Protein AF-A0A016XG34-F1 (afdb_monomer_lite)

Foldseek 3Di:
DALVVLLVVLVVLDPDVLSVVLSVLLVVLLVDQAALVSSVVVNVVSLVPDDDPDPVSSVSNVVSVVVLCVVQPVVLVPDDPVSNCRRSVCPVQCVVLPDPVSNVSVVRRRDDD

Secondary structure (DSSP, 8-state):
--HHHHHHHHHHH---HHHHHHHHHHHHHTTSS--HHHHHHHHHHHHHT---S-HHHHHHHHHHHHHHHHHHTGGGGG--HHHHHHHHT-HHHHHHT-SHHHHHHHHHHH---

Organism: NCBI:txid1458275

Sequence (113 aa):
MTLGELIPALREISPDPTVRRLIELLEGWRTDGRTADELHQSVERYIGNSWIASDEEHKTVYRLWTAFRDECISGLLGMTINERLFCFDLFDAWDNAGTEEGRAVIRNKIDFG

pLDDT: mean 92.88, std 6.15, range [55.69, 97.75]

Structure (mmCIF, N/CA/C/O backbone):
data_AF-A0A016XG34-F1
#
_entry.id   AF-A0A016XG34-F1
#
loop_
_atom_site.group_PDB
_atom_site.id
_atom_site.type_symbol
_atom_site.label_atom_id
_atom_site.label_alt_id
_atom_site.label_comp_id
_atom_site.label_asym_id
_atom_site.label_entity_id
_atom_site.label_seq_id
_atom_site.pdbx_PDB_ins_code
_atom_site.Cartn_x
_atom_site.Cartn_y
_atom_site.Cartn_z
_atom_site.occupancy
_atom_site.B_iso_or_equiv
_atom_site.auth_seq_id
_atom_site.auth_comp_id
_atom_site.auth_asym_id
_atom_site.auth_atom_id
_atom_site.pdbx_PDB_model_num
ATOM 1 N N . MET A 1 1 ? 2.868 -10.644 0.480 1.00 93.12 1 MET A N 1
ATOM 2 C CA . MET A 1 1 ? 3.657 -9.414 0.428 1.00 93.12 1 MET A CA 1
ATOM 3 C C . MET A 1 1 ? 2.863 -8.263 1.007 1.00 93.12 1 MET A C 1
ATOM 5 O O . MET A 1 1 ? 1.839 -7.893 0.449 1.00 93.12 1 MET A O 1
ATOM 9 N N . THR A 1 2 ? 3.356 -7.689 2.098 1.00 96.19 2 THR A N 1
ATOM 10 C CA . THR A 1 2 ? 2.792 -6.503 2.757 1.00 96.19 2 THR A CA 1
ATOM 11 C C . THR A 1 2 ? 3.371 -5.204 2.189 1.00 96.19 2 THR A C 1
ATOM 13 O O . THR A 1 2 ? 4.353 -5.208 1.441 1.00 96.19 2 THR A O 1
ATOM 16 N N . LEU A 1 3 ? 2.805 -4.060 2.579 1.00 96.62 3 LEU A N 1
ATOM 17 C CA . LEU A 1 3 ? 3.336 -2.741 2.231 1.00 96.62 3 LEU A CA 1
ATOM 18 C C . LEU A 1 3 ? 4.745 -2.528 2.811 1.00 96.62 3 LEU A C 1
ATOM 20 O O . LEU A 1 3 ? 5.594 -1.906 2.169 1.00 96.62 3 LEU A O 1
ATOM 24 N N . GLY A 1 4 ? 4.994 -3.061 4.012 1.00 96.19 4 GLY A N 1
ATOM 25 C CA . GLY A 1 4 ? 6.303 -3.041 4.665 1.00 96.19 4 GLY A CA 1
ATOM 26 C C . GLY A 1 4 ? 7.365 -3.862 3.929 1.00 96.19 4 GLY A C 1
ATOM 27 O O . GLY A 1 4 ? 8.539 -3.523 4.009 1.00 96.19 4 GLY A O 1
ATOM 28 N N . GLU A 1 5 ? 6.967 -4.883 3.167 1.00 97.50 5 GLU A N 1
ATOM 29 C CA . GLU A 1 5 ? 7.862 -5.695 2.326 1.00 97.50 5 GLU A CA 1
ATOM 30 C C . GLU A 1 5 ? 8.030 -5.110 0.913 1.00 97.50 5 GLU A C 1
ATOM 32 O O . GLU A 1 5 ? 9.130 -5.127 0.357 1.00 97.50 5 GLU A O 1
ATOM 37 N N . LEU A 1 6 ? 6.961 -4.539 0.342 1.00 97.75 6 LEU A N 1
ATOM 38 C CA . LEU A 1 6 ? 6.964 -3.930 -0.991 1.00 97.75 6 LEU A CA 1
ATOM 39 C C . LEU A 1 6 ? 7.979 -2.785 -1.102 1.00 97.75 6 LEU A C 1
ATOM 41 O O . LEU A 1 6 ? 8.743 -2.715 -2.064 1.00 97.75 6 LEU A O 1
ATOM 45 N N . ILE A 1 7 ? 7.963 -1.862 -0.137 1.00 97.31 7 ILE A N 1
ATOM 46 C CA . ILE A 1 7 ? 8.770 -0.637 -0.188 1.00 97.31 7 ILE A CA 1
ATOM 47 C C . ILE A 1 7 ? 10.282 -0.945 -0.199 1.00 97.31 7 ILE A C 1
ATOM 49 O O . ILE A 1 7 ? 10.976 -0.429 -1.080 1.00 97.31 7 ILE A O 1
ATOM 53 N N . PRO A 1 8 ? 10.827 -1.774 0.716 1.00 97.25 8 PRO A N 1
ATOM 54 C CA . PRO A 1 8 ? 12.222 -2.204 0.654 1.00 97.25 8 PRO A CA 1
ATOM 55 C C . PRO A 1 8 ? 12.564 -2.928 -0.648 1.00 97.25 8 PRO A C 1
ATOM 57 O O . PRO A 1 8 ? 13.576 -2.600 -1.260 1.00 97.25 8 PRO A O 1
ATOM 60 N N . ALA A 1 9 ? 11.700 -3.831 -1.121 1.00 97.25 9 ALA A N 1
ATOM 61 C CA . ALA A 1 9 ? 11.948 -4.560 -2.362 1.00 97.25 9 ALA A CA 1
ATOM 62 C C . ALA A 1 9 ? 12.084 -3.608 -3.565 1.00 97.25 9 ALA A C 1
ATOM 64 O O . ALA A 1 9 ? 13.026 -3.727 -4.344 1.00 97.25 9 ALA A O 1
ATOM 65 N N . LEU A 1 10 ? 11.208 -2.602 -3.685 1.00 96.25 10 LEU A N 1
ATOM 66 C CA . LEU A 1 10 ? 11.310 -1.578 -4.734 1.00 96.25 10 LEU A CA 1
ATOM 67 C C . LEU A 1 10 ? 12.619 -0.776 -4.653 1.00 96.25 10 LEU A C 1
ATOM 69 O O . LEU A 1 10 ? 13.195 -0.455 -5.691 1.00 96.25 10 LEU A O 1
ATOM 73 N N . ARG A 1 11 ? 13.103 -0.472 -3.441 1.00 95.69 11 ARG A N 1
ATOM 74 C CA . ARG A 1 11 ? 14.370 0.253 -3.234 1.00 95.69 11 ARG A CA 1
ATOM 75 C C . ARG A 1 11 ? 15.588 -0.540 -3.683 1.00 95.69 11 ARG A C 1
ATOM 77 O O . ARG A 1 11 ? 16.541 0.055 -4.17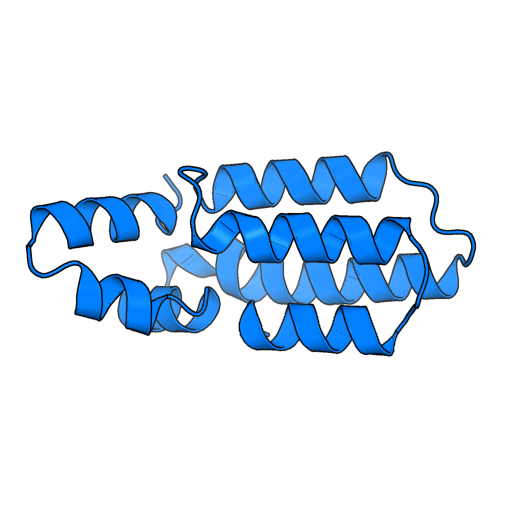3 1.00 95.69 11 ARG A O 1
ATOM 84 N N . GLU A 1 12 ? 15.571 -1.853 -3.484 1.00 94.94 12 GLU A N 1
ATOM 85 C CA . GLU A 1 12 ? 16.681 -2.731 -3.866 1.00 94.94 12 GLU A CA 1
ATOM 86 C C . GLU A 1 12 ? 16.799 -2.892 -5.384 1.00 94.94 12 GLU A C 1
ATOM 88 O O . GLU A 1 12 ? 17.899 -3.081 -5.899 1.00 94.94 12 GLU A O 1
ATOM 93 N N . ILE A 1 13 ? 15.678 -2.806 -6.105 1.00 90.31 13 ILE A N 1
ATOM 94 C CA . ILE A 1 13 ? 15.634 -3.095 -7.542 1.00 90.31 13 ILE A CA 1
ATOM 95 C C . ILE A 1 13 ? 16.209 -1.965 -8.388 1.00 90.31 13 ILE A C 1
ATOM 97 O O . ILE A 1 13 ? 16.876 -2.248 -9.380 1.00 90.31 13 ILE A O 1
ATOM 101 N N . SER A 1 14 ? 15.916 -0.703 -8.063 1.00 85.12 14 SER A N 1
ATOM 102 C CA . SER A 1 14 ? 16.313 0.399 -8.939 1.00 85.12 14 SER A CA 1
ATOM 103 C C . SER A 1 14 ? 16.488 1.731 -8.206 1.00 85.12 14 SER A C 1
ATOM 105 O O . SER A 1 14 ? 15.623 2.122 -7.417 1.00 85.12 14 SER A O 1
ATOM 107 N N . PRO A 1 15 ? 17.564 2.486 -8.509 1.00 88.12 15 PRO A N 1
ATOM 108 C CA . PRO A 1 15 ? 17.699 3.881 -8.108 1.00 88.12 15 PRO A CA 1
ATOM 109 C C . PRO A 1 15 ? 16.922 4.850 -9.025 1.00 88.12 15 PRO A C 1
ATOM 111 O O . PRO A 1 15 ? 17.057 6.064 -8.850 1.00 88.12 15 PRO A O 1
ATOM 114 N N . ASP A 1 16 ? 16.157 4.359 -10.012 1.00 90.94 16 ASP A N 1
ATOM 115 C CA . ASP A 1 16 ? 15.416 5.185 -10.973 1.00 90.94 16 AS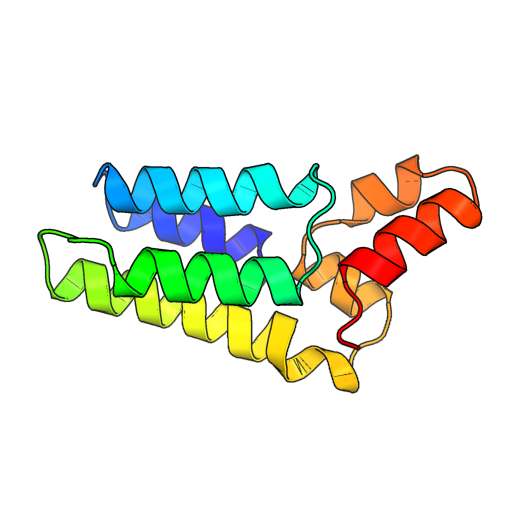P A CA 1
ATOM 116 C C . ASP A 1 16 ? 14.498 6.202 -10.250 1.00 90.94 16 ASP A C 1
ATOM 118 O O . ASP A 1 16 ? 13.744 5.833 -9.339 1.00 90.94 16 ASP A O 1
ATOM 122 N N . PRO A 1 17 ? 14.528 7.497 -10.633 1.00 92.50 17 PRO A N 1
ATOM 123 C CA . PRO A 1 17 ? 13.702 8.535 -10.013 1.00 92.50 17 PRO A CA 1
ATOM 124 C C . PRO A 1 17 ? 12.194 8.245 -10.029 1.00 92.50 17 PRO A C 1
ATOM 126 O O . PRO A 1 17 ? 11.481 8.649 -9.110 1.00 92.50 17 PRO A O 1
ATOM 129 N N . THR A 1 18 ? 11.707 7.539 -11.046 1.00 93.75 18 THR A N 1
ATOM 130 C CA . THR A 1 18 ? 10.320 7.084 -11.174 1.00 93.75 18 THR A CA 1
ATOM 131 C C . THR A 1 18 ? 9.985 6.062 -10.095 1.00 93.75 18 THR A C 1
ATOM 133 O O . THR A 1 18 ? 8.979 6.187 -9.398 1.00 93.75 18 THR A O 1
ATOM 136 N N . VAL A 1 19 ? 10.855 5.070 -9.893 1.00 95.12 19 VAL A N 1
ATOM 137 C CA . VAL A 1 19 ? 10.671 4.061 -8.838 1.00 95.12 19 VAL A CA 1
ATOM 138 C C . VAL A 1 19 ? 10.757 4.718 -7.462 1.00 95.12 19 VAL A C 1
ATOM 140 O O . VAL A 1 19 ? 9.925 4.455 -6.594 1.00 95.12 19 VAL A O 1
ATOM 143 N N . ARG A 1 20 ? 11.682 5.665 -7.279 1.00 95.50 20 ARG A N 1
ATOM 144 C CA . A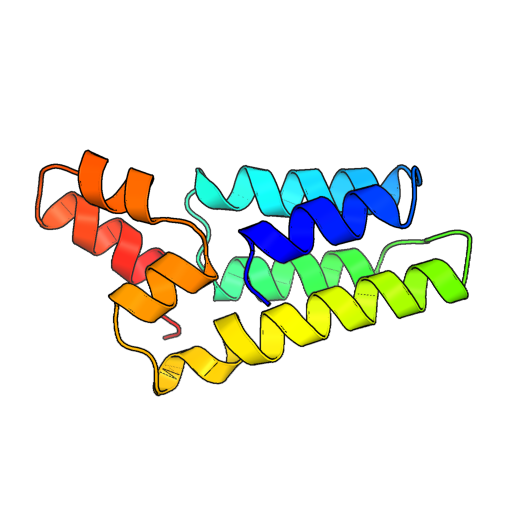RG A 1 20 ? 11.769 6.467 -6.054 1.00 95.50 20 ARG A CA 1
ATOM 145 C C . ARG A 1 20 ? 10.477 7.234 -5.771 1.00 95.50 20 ARG A C 1
ATOM 147 O O . ARG A 1 20 ? 10.013 7.251 -4.635 1.00 95.50 20 ARG A O 1
ATOM 154 N N . ARG A 1 21 ? 9.869 7.840 -6.790 1.00 95.69 21 ARG A N 1
ATOM 155 C CA . ARG A 1 21 ? 8.616 8.583 -6.635 1.00 95.69 21 ARG A CA 1
ATOM 156 C C . ARG A 1 21 ? 7.420 7.669 -6.349 1.00 95.69 21 ARG A C 1
ATOM 158 O O . ARG A 1 21 ? 6.537 8.064 -5.588 1.00 95.69 21 ARG A O 1
ATOM 165 N N . LEU A 1 22 ? 7.403 6.450 -6.891 1.00 96.75 22 LEU A N 1
ATOM 166 C CA . LEU A 1 22 ? 6.440 5.420 -6.490 1.00 96.75 22 LEU A CA 1
ATOM 167 C C . LEU A 1 22 ? 6.589 5.071 -5.002 1.00 96.75 22 LEU A C 1
ATOM 169 O O . LEU A 1 22 ? 5.593 5.020 -4.285 1.00 96.75 22 LEU A O 1
ATOM 173 N N . ILE A 1 23 ? 7.822 4.880 -4.526 1.00 97.31 23 ILE A N 1
ATOM 174 C CA . ILE A 1 23 ? 8.094 4.609 -3.108 1.00 97.31 23 ILE A CA 1
ATOM 175 C C . ILE A 1 23 ? 7.577 5.752 -2.226 1.00 97.31 23 ILE A C 1
ATOM 177 O O . ILE A 1 23 ? 6.864 5.494 -1.263 1.00 97.31 23 ILE A O 1
ATOM 181 N N . GLU A 1 24 ? 7.846 7.009 -2.588 1.00 96.38 24 GLU A N 1
ATOM 182 C CA . GLU A 1 24 ? 7.326 8.178 -1.861 1.00 96.38 24 GLU A CA 1
ATOM 183 C C . GLU A 1 24 ? 5.790 8.197 -1.798 1.00 96.38 24 GLU A C 1
ATOM 185 O O . GLU A 1 24 ? 5.213 8.563 -0.773 1.00 96.38 24 GLU A O 1
ATOM 190 N N . LEU A 1 25 ? 5.113 7.791 -2.879 1.00 96.75 25 LEU A N 1
ATOM 191 C CA . LEU A 1 25 ? 3.652 7.695 -2.923 1.00 96.75 25 LEU A CA 1
ATOM 192 C C . LEU A 1 25 ? 3.128 6.629 -1.950 1.00 96.75 25 LEU A C 1
ATOM 194 O O . LEU A 1 25 ? 2.146 6.891 -1.251 1.00 96.75 25 LEU A O 1
ATOM 198 N N . LEU A 1 26 ? 3.779 5.462 -1.904 1.00 97.31 26 LEU A N 1
ATOM 199 C CA . LEU A 1 26 ? 3.443 4.345 -1.013 1.00 97.31 26 LEU A CA 1
ATOM 200 C C . LEU A 1 26 ? 3.701 4.689 0.462 1.00 97.31 26 LEU A C 1
ATOM 202 O O . LEU A 1 26 ? 2.884 4.378 1.325 1.00 97.31 26 LEU A O 1
ATOM 206 N N . GLU A 1 27 ? 4.815 5.359 0.757 1.00 96.50 27 GLU A N 1
ATOM 207 C CA . GLU A 1 27 ? 5.153 5.803 2.112 1.00 96.50 27 GLU A CA 1
ATOM 208 C C . GLU A 1 27 ? 4.207 6.894 2.605 1.00 96.50 27 GLU A C 1
ATOM 210 O O . GLU A 1 27 ? 3.673 6.797 3.711 1.00 96.50 27 GLU A O 1
ATOM 215 N N . GLY A 1 28 ? 3.953 7.903 1.767 1.00 96.12 28 GLY A N 1
ATOM 216 C CA . GLY A 1 28 ? 3.044 8.997 2.096 1.00 96.12 28 GLY A CA 1
ATOM 217 C C . GLY A 1 28 ? 1.606 8.531 2.311 1.00 96.12 28 GLY A C 1
ATOM 218 O O . GLY A 1 28 ? 0.888 9.117 3.118 1.00 96.12 28 GLY A O 1
ATOM 219 N N . TRP A 1 29 ? 1.191 7.443 1.654 1.00 96.62 29 TRP A N 1
ATOM 220 C CA . TRP A 1 29 ? -0.155 6.909 1.827 1.00 96.62 29 TRP A CA 1
ATOM 221 C C . TRP A 1 29 ? -0.465 6.520 3.274 1.00 96.62 29 TRP A C 1
ATOM 223 O O . TRP A 1 29 ? -1.587 6.719 3.721 1.00 96.62 29 TRP A O 1
ATOM 233 N N . ARG A 1 30 ? 0.501 6.019 4.051 1.00 93.06 30 ARG A N 1
ATOM 234 C CA . ARG A 1 30 ? 0.250 5.569 5.436 1.00 93.06 30 ARG A CA 1
ATOM 235 C C . ARG A 1 30 ? -0.312 6.666 6.336 1.00 93.06 30 ARG A C 1
ATOM 237 O O . ARG A 1 30 ? -1.078 6.373 7.248 1.00 93.06 30 ARG A O 1
ATOM 244 N N . THR A 1 31 ? 0.077 7.911 6.083 1.00 90.81 31 THR A N 1
ATOM 245 C CA . THR A 1 31 ? -0.246 9.064 6.930 1.00 90.81 31 THR A CA 1
ATOM 246 C C . THR A 1 31 ? -1.238 10.028 6.290 1.00 90.81 31 THR A C 1
ATOM 248 O O . THR A 1 31 ? -1.683 10.963 6.954 1.00 90.81 31 THR A O 1
ATOM 251 N N . ASP A 1 32 ? -1.612 9.816 5.028 1.00 93.00 32 ASP A N 1
ATOM 252 C CA . ASP A 1 32 ? -2.624 10.629 4.363 1.00 93.00 32 ASP A CA 1
ATOM 253 C C . ASP A 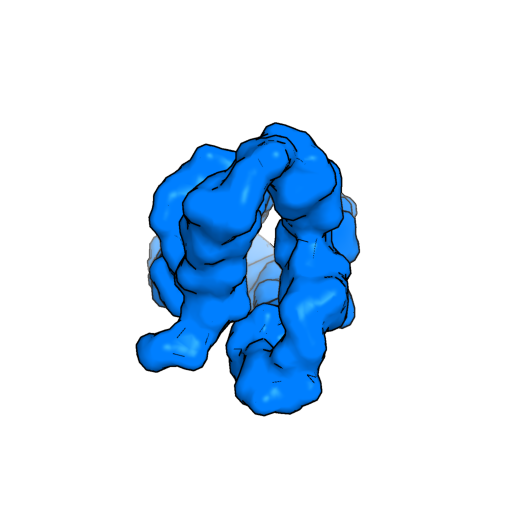1 32 ? -4.048 10.065 4.522 1.00 93.00 32 ASP A C 1
ATOM 255 O O . ASP A 1 32 ? -4.279 8.995 5.092 1.00 93.00 32 ASP A O 1
ATOM 259 N N . GLY A 1 33 ? -5.030 10.814 4.017 1.00 91.69 33 GLY A N 1
ATOM 260 C CA . GLY A 1 33 ? -6.447 10.455 4.096 1.00 91.69 33 GLY A CA 1
ATOM 261 C C . GLY A 1 33 ? -6.949 9.500 3.010 1.00 91.69 33 GLY A C 1
ATOM 262 O O . GLY A 1 33 ? -8.137 9.198 3.019 1.00 91.69 33 GLY A O 1
ATOM 263 N N . ARG A 1 34 ? -6.103 9.047 2.073 1.00 94.81 34 ARG A N 1
ATOM 264 C CA . ARG A 1 34 ? -6.549 8.200 0.956 1.00 94.81 34 ARG A CA 1
ATOM 265 C C . ARG A 1 34 ? -6.870 6.788 1.430 1.00 94.81 34 ARG A C 1
ATOM 267 O O . ARG A 1 34 ? -6.136 6.225 2.235 1.00 94.81 34 ARG A O 1
ATOM 274 N N . THR A 1 35 ? -7.905 6.179 0.884 1.00 94.94 35 THR A N 1
ATOM 275 C CA . THR A 1 35 ? -8.280 4.776 1.113 1.00 94.94 35 THR A CA 1
ATOM 276 C C . THR A 1 35 ? -7.372 3.799 0.355 1.00 94.94 35 THR A C 1
ATOM 278 O O . THR A 1 35 ? -6.548 4.201 -0.473 1.00 94.94 35 THR A O 1
ATOM 281 N N . ALA A 1 36 ? -7.504 2.501 0.637 1.00 94.31 36 ALA A N 1
ATOM 282 C CA . ALA A 1 36 ? -6.814 1.431 -0.083 1.00 94.31 36 ALA A CA 1
ATOM 283 C C . ALA A 1 36 ? -7.224 1.369 -1.567 1.00 94.31 36 ALA A C 1
ATOM 285 O O . ALA A 1 36 ? -6.385 1.080 -2.422 1.00 94.31 36 ALA A O 1
ATOM 286 N N . ASP A 1 37 ? -8.476 1.703 -1.893 1.00 93.44 37 ASP A N 1
ATOM 287 C CA . ASP A 1 37 ? -8.930 1.815 -3.283 1.00 93.44 37 ASP A CA 1
ATOM 288 C C . ASP A 1 37 ? -8.289 3.016 -3.997 1.00 93.44 37 ASP A C 1
ATOM 290 O O . ASP A 1 37 ? -7.721 2.881 -5.082 1.00 93.44 37 ASP A O 1
ATOM 294 N N . GLU A 1 38 ? -8.250 4.184 -3.352 1.00 95.25 38 GLU A N 1
ATOM 295 C CA . GLU A 1 38 ? -7.564 5.357 -3.908 1.00 95.25 38 GLU A CA 1
ATOM 296 C C . GLU A 1 38 ? -6.054 5.124 -4.077 1.00 95.25 38 GLU A C 1
ATOM 298 O O . GLU A 1 38 ? -5.459 5.626 -5.037 1.00 95.25 38 GLU A O 1
ATOM 303 N N . LEU A 1 39 ? -5.422 4.346 -3.187 1.00 95.62 39 LEU A N 1
ATOM 304 C CA . LEU A 1 39 ? -4.040 3.887 -3.358 1.00 95.62 39 LEU A CA 1
ATOM 305 C C . LEU A 1 39 ? -3.895 3.041 -4.617 1.00 95.62 39 LEU A C 1
ATOM 307 O O . LEU A 1 39 ? -3.025 3.327 -5.440 1.00 95.62 39 LEU A O 1
ATOM 311 N N . HIS A 1 40 ? -4.746 2.025 -4.765 1.00 95.19 40 HIS A N 1
ATOM 312 C CA . HIS A 1 40 ? -4.738 1.127 -5.911 1.00 95.19 40 HIS A CA 1
ATOM 313 C C . HIS A 1 40 ? -4.850 1.906 -7.223 1.00 95.19 40 HIS A C 1
ATOM 315 O O . HIS A 1 40 ? -3.972 1.797 -8.080 1.00 95.19 40 HIS A O 1
ATOM 321 N N . GLN A 1 41 ? -5.855 2.774 -7.339 1.00 95.44 41 GLN A N 1
ATOM 322 C CA . GLN A 1 41 ? -6.049 3.615 -8.519 1.00 95.44 41 GLN A CA 1
ATOM 323 C C . GLN A 1 41 ? -4.855 4.548 -8.772 1.00 95.44 41 GLN A C 1
ATOM 325 O O . GLN A 1 41 ? -4.418 4.710 -9.915 1.00 95.44 41 GLN A O 1
ATOM 330 N N . SER A 1 42 ? -4.303 5.154 -7.713 1.00 95.44 42 SER A N 1
ATOM 331 C CA . SER A 1 42 ? -3.152 6.058 -7.816 1.00 95.44 42 SER A CA 1
ATOM 332 C C . SER A 1 42 ? -1.911 5.342 -8.343 1.00 95.44 42 SER A C 1
ATOM 334 O O . SER A 1 42 ? -1.216 5.885 -9.201 1.00 95.44 42 SER A O 1
ATOM 336 N N . VAL A 1 43 ? -1.629 4.136 -7.845 1.00 96.44 43 VAL A N 1
ATOM 337 C CA . VAL A 1 43 ? -0.441 3.369 -8.232 1.00 96.44 43 VAL A CA 1
ATOM 338 C C . VAL A 1 43 ? -0.587 2.784 -9.634 1.00 96.44 43 VAL A C 1
ATOM 340 O O . VAL A 1 43 ? 0.331 2.950 -10.434 1.00 96.44 43 VAL A O 1
ATOM 343 N N . GLU A 1 44 ? -1.734 2.189 -9.980 1.00 95.69 44 GLU A N 1
ATOM 344 C CA . GLU A 1 44 ? -1.987 1.683 -11.342 1.00 95.69 44 GLU A CA 1
ATOM 345 C C . GLU A 1 44 ? -1.854 2.814 -12.373 1.00 95.69 44 GLU A C 1
ATOM 347 O O . GLU A 1 44 ? -1.164 2.677 -13.388 1.00 95.69 44 GLU A O 1
ATOM 352 N N . ARG A 1 45 ? -2.429 3.990 -12.077 1.00 95.94 45 ARG A N 1
ATOM 353 C CA . ARG A 1 45 ? -2.280 5.180 -12.923 1.00 95.94 45 ARG A CA 1
ATOM 354 C C . ARG A 1 45 ? -0.830 5.650 -12.999 1.00 95.94 45 ARG A C 1
ATOM 356 O O . ARG A 1 45 ? -0.404 6.082 -14.069 1.00 95.94 45 ARG A O 1
ATOM 363 N N . TYR A 1 46 ? -0.100 5.634 -11.887 1.00 95.81 46 TYR A N 1
ATOM 364 C CA . TYR A 1 46 ? 1.288 6.081 -11.850 1.00 95.81 46 TYR A CA 1
ATOM 365 C C . TYR A 1 46 ? 2.175 5.177 -12.704 1.00 95.81 46 TYR A C 1
ATOM 367 O O . TYR A 1 46 ? 2.856 5.681 -13.593 1.00 95.81 46 TYR A O 1
ATOM 375 N N . ILE A 1 47 ? 2.120 3.859 -12.494 1.00 93.12 47 ILE A N 1
ATOM 376 C CA . ILE A 1 47 ? 2.927 2.896 -13.251 1.00 93.12 47 ILE A CA 1
ATOM 377 C C . ILE A 1 47 ? 2.564 2.963 -14.740 1.00 93.12 47 ILE A C 1
ATOM 379 O O . ILE A 1 47 ? 3.453 3.106 -15.572 1.00 93.12 47 ILE A O 1
ATOM 383 N N . GLY A 1 48 ? 1.271 2.973 -15.084 1.00 91.81 48 GLY A N 1
ATOM 384 C CA . GLY A 1 48 ? 0.820 2.996 -16.480 1.00 91.81 48 GLY A CA 1
ATOM 385 C C . GLY A 1 48 ? 1.151 4.275 -17.264 1.00 91.81 48 GLY A C 1
ATOM 386 O O . GLY A 1 48 ? 1.109 4.253 -18.491 1.00 91.81 48 GLY A O 1
ATOM 387 N N . ASN A 1 49 ? 1.475 5.383 -16.586 1.00 92.50 49 ASN A N 1
ATOM 388 C CA . ASN A 1 49 ? 1.837 6.659 -17.224 1.00 92.50 49 ASN A CA 1
ATOM 389 C C . ASN A 1 49 ? 3.306 7.052 -17.024 1.00 92.50 49 ASN A C 1
ATOM 391 O O . ASN A 1 49 ? 3.697 8.156 -17.407 1.00 92.50 49 ASN A O 1
ATOM 395 N N . SER A 1 50 ? 4.107 6.192 -16.401 1.00 90.44 50 SER A N 1
ATOM 396 C CA . SER A 1 50 ? 5.503 6.495 -16.115 1.00 90.44 50 SER A CA 1
ATOM 397 C C . SER A 1 50 ? 6.442 5.740 -17.039 1.00 90.44 50 SER A C 1
ATOM 399 O O . SER A 1 50 ? 6.181 4.611 -17.443 1.00 90.44 50 SER A O 1
ATOM 401 N N . TRP A 1 51 ? 7.569 6.372 -17.355 1.00 87.75 51 TRP A N 1
ATOM 402 C CA . TRP A 1 51 ? 8.625 5.758 -18.145 1.00 87.75 51 TRP A CA 1
ATOM 403 C C . TRP A 1 51 ? 9.749 5.280 -17.226 1.00 87.75 51 TRP A C 1
ATOM 405 O O . TRP A 1 51 ? 10.538 6.089 -16.742 1.00 87.75 51 TRP A O 1
ATOM 415 N N . ILE A 1 52 ? 9.821 3.969 -16.995 1.00 86.69 52 ILE A N 1
ATOM 416 C CA . ILE A 1 52 ? 10.972 3.320 -16.354 1.00 86.69 52 ILE A CA 1
ATOM 417 C C . ILE A 1 52 ? 11.915 2.892 -17.477 1.00 86.69 52 ILE A C 1
ATOM 419 O O . ILE A 1 52 ? 11.500 2.179 -18.387 1.00 86.69 52 ILE A O 1
ATOM 423 N N . ALA A 1 53 ? 13.167 3.355 -17.448 1.00 79.88 53 ALA A N 1
ATOM 424 C CA . ALA A 1 53 ? 14.079 3.226 -18.590 1.00 79.88 53 ALA A CA 1
ATOM 425 C C . ALA A 1 53 ? 14.405 1.771 -18.975 1.00 79.88 53 ALA A C 1
ATOM 427 O O . ALA A 1 53 ? 14.723 1.498 -20.133 1.00 79.88 53 ALA A O 1
ATOM 428 N N . SER A 1 54 ? 14.341 0.851 -18.012 1.00 88.75 54 SER A N 1
ATOM 429 C CA . SER A 1 54 ? 14.585 -0.575 -18.205 1.00 88.75 54 SER A CA 1
ATOM 430 C C . SER A 1 54 ? 13.271 -1.356 -18.209 1.00 88.75 54 SER A C 1
ATOM 432 O O . SER A 1 54 ? 12.550 -1.379 -17.211 1.00 88.75 54 SER A O 1
ATOM 434 N N . ASP A 1 55 ? 12.995 -2.069 -19.304 1.00 88.19 55 ASP A N 1
ATOM 435 C CA . ASP A 1 55 ? 11.833 -2.963 -19.420 1.00 88.19 55 ASP A CA 1
ATOM 436 C C . ASP A 1 55 ? 11.811 -4.040 -18.325 1.00 88.19 55 ASP A C 1
ATOM 438 O O . ASP A 1 55 ? 10.744 -4.434 -17.849 1.00 88.19 55 ASP A O 1
ATOM 442 N N . GLU A 1 56 ? 12.983 -4.537 -17.921 1.00 91.06 56 GLU A N 1
ATOM 443 C CA . GLU A 1 56 ? 13.092 -5.560 -16.878 1.00 91.06 56 GLU A CA 1
ATOM 444 C C . GLU A 1 56 ? 12.801 -4.980 -15.489 1.00 91.06 56 GLU A C 1
ATOM 446 O O . GLU A 1 56 ? 12.115 -5.612 -14.678 1.00 91.06 56 GLU A O 1
ATOM 451 N N . GLU A 1 57 ? 13.245 -3.747 -15.231 1.00 91.50 57 GLU A N 1
ATOM 452 C CA . GLU A 1 57 ? 12.887 -3.023 -14.009 1.00 91.50 57 GLU A CA 1
ATOM 453 C C . GLU A 1 57 ? 11.388 -2.735 -13.983 1.00 91.50 57 GLU A C 1
ATOM 455 O O . GLU A 1 57 ? 10.736 -3.035 -12.986 1.00 91.50 57 GLU A O 1
ATOM 460 N N . HIS A 1 58 ? 10.813 -2.257 -15.092 1.00 92.06 58 HIS A N 1
ATOM 461 C CA . HIS A 1 58 ? 9.377 -2.007 -15.202 1.00 92.06 58 HIS A CA 1
ATOM 462 C C . HIS A 1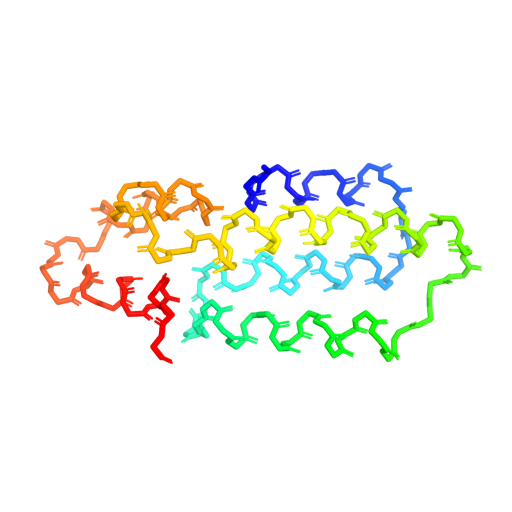 58 ? 8.555 -3.269 -14.898 1.00 92.06 58 HIS A C 1
ATOM 464 O O . HIS A 1 58 ? 7.634 -3.240 -14.078 1.00 92.06 58 HIS A O 1
ATOM 470 N N . LYS A 1 59 ? 8.909 -4.411 -15.506 1.00 93.38 59 LYS A N 1
ATOM 471 C CA . LYS A 1 59 ? 8.256 -5.704 -15.236 1.00 93.38 59 LYS A CA 1
ATOM 472 C C . LYS A 1 59 ? 8.395 -6.123 -13.778 1.00 93.38 59 LYS A C 1
ATOM 474 O O . LYS A 1 59 ? 7.434 -6.619 -13.191 1.00 93.38 59 LYS A O 1
ATOM 479 N N . THR A 1 60 ? 9.573 -5.936 -13.190 1.00 95.00 60 THR A N 1
ATOM 480 C CA . THR A 1 60 ? 9.833 -6.309 -11.797 1.00 95.00 60 THR A CA 1
ATOM 481 C C . THR A 1 60 ? 9.030 -5.438 -10.832 1.00 95.00 60 THR A C 1
ATOM 483 O O . THR A 1 60 ? 8.375 -5.982 -9.943 1.00 95.00 60 THR A O 1
ATOM 486 N N . VAL A 1 61 ? 9.005 -4.119 -11.044 1.00 95.69 61 VAL A N 1
ATOM 487 C CA . VAL A 1 61 ? 8.190 -3.165 -10.277 1.00 95.69 61 VAL A CA 1
ATOM 488 C C . VAL A 1 61 ? 6.715 -3.542 -10.355 1.00 95.69 61 VAL A C 1
ATOM 490 O O . VAL A 1 61 ? 6.058 -3.663 -9.321 1.00 95.69 61 VAL A O 1
ATOM 493 N N . TYR A 1 62 ? 6.200 -3.803 -11.560 1.00 95.62 62 TYR A N 1
ATOM 494 C CA . TYR A 1 62 ? 4.796 -4.166 -11.730 1.00 95.62 62 TYR A CA 1
ATOM 495 C C . TYR A 1 62 ? 4.450 -5.519 -11.095 1.00 95.62 62 TYR A C 1
ATOM 497 O O . TYR A 1 62 ? 3.381 -5.669 -10.504 1.00 95.62 62 TYR A O 1
ATOM 505 N N . ARG A 1 63 ? 5.360 -6.499 -11.156 1.00 96.69 63 ARG A N 1
ATOM 506 C CA . ARG A 1 63 ? 5.196 -7.805 -10.500 1.00 96.69 63 ARG A CA 1
ATOM 507 C C . ARG A 1 63 ? 5.131 -7.672 -8.981 1.00 96.69 63 ARG A C 1
ATOM 509 O O . ARG A 1 63 ? 4.278 -8.305 -8.367 1.00 96.69 63 ARG A O 1
ATOM 516 N N . LEU A 1 64 ? 6.005 -6.861 -8.384 1.00 97.56 64 LEU A N 1
ATOM 517 C CA . LEU A 1 64 ? 5.946 -6.580 -6.952 1.00 97.56 64 LEU A CA 1
ATOM 518 C C . LEU A 1 64 ? 4.626 -5.898 -6.598 1.00 97.56 64 LEU A C 1
ATOM 520 O O . LEU A 1 64 ? 3.880 -6.401 -5.766 1.00 97.56 64 LEU A O 1
ATOM 524 N N . TRP A 1 65 ? 4.289 -4.804 -7.277 1.00 97.31 65 TRP A N 1
ATOM 525 C CA . TRP A 1 65 ? 3.017 -4.126 -7.050 1.00 97.31 65 TRP A CA 1
ATOM 526 C C . TRP A 1 65 ? 1.821 -5.088 -7.131 1.00 97.31 65 TRP A C 1
ATOM 528 O O . TRP A 1 65 ? 0.996 -5.117 -6.223 1.00 97.31 65 TRP A O 1
ATOM 538 N N . THR A 1 66 ? 1.781 -5.935 -8.162 1.00 96.62 66 THR A N 1
ATOM 539 C CA . THR A 1 66 ? 0.741 -6.955 -8.349 1.00 96.62 66 THR A CA 1
ATOM 540 C C . THR A 1 66 ? 0.675 -7.934 -7.177 1.00 96.62 66 THR A C 1
ATOM 542 O O . THR A 1 66 ? -0.414 -8.200 -6.682 1.00 96.62 66 THR A O 1
ATOM 545 N N . ALA A 1 67 ? 1.816 -8.430 -6.686 1.00 96.81 67 ALA A N 1
ATOM 546 C CA . ALA A 1 67 ? 1.843 -9.349 -5.549 1.00 96.81 67 ALA A CA 1
ATOM 547 C C . ALA A 1 67 ? 1.264 -8.715 -4.272 1.00 96.81 67 ALA A C 1
ATOM 549 O O . ALA A 1 67 ? 0.514 -9.365 -3.551 1.00 96.81 67 ALA A O 1
ATOM 550 N N . PHE A 1 68 ? 1.566 -7.440 -4.012 1.00 96.75 68 PHE A N 1
ATOM 551 C CA . PHE A 1 68 ? 0.964 -6.705 -2.897 1.00 96.75 68 PHE A CA 1
ATOM 552 C C . PHE A 1 68 ? -0.526 -6.443 -3.123 1.00 96.75 68 PHE A C 1
ATOM 554 O O . PHE A 1 68 ? -1.330 -6.682 -2.228 1.00 96.75 68 PHE A O 1
ATOM 561 N N . ARG A 1 69 ? -0.909 -5.968 -4.313 1.00 95.50 69 ARG A N 1
ATOM 562 C CA . ARG A 1 69 ? -2.303 -5.671 -4.661 1.00 95.50 69 ARG A CA 1
ATOM 563 C C . ARG A 1 69 ? -3.179 -6.906 -4.496 1.00 95.50 69 ARG A C 1
ATOM 565 O O . ARG A 1 69 ? -4.225 -6.829 -3.861 1.00 95.50 69 ARG A O 1
ATOM 572 N N . ASP A 1 70 ? -2.767 -8.033 -5.060 1.00 93.94 70 ASP A N 1
ATOM 573 C CA . ASP A 1 70 ? -3.587 -9.241 -5.069 1.00 93.94 70 ASP A CA 1
ATOM 574 C C . ASP A 1 70 ? -3.772 -9.801 -3.652 1.00 93.94 70 ASP A C 1
ATOM 576 O O . ASP A 1 70 ? -4.863 -10.253 -3.308 1.00 93.94 70 ASP A O 1
ATOM 580 N N . GLU A 1 71 ? -2.745 -9.701 -2.806 1.00 92.56 71 GLU A N 1
ATOM 581 C CA . GLU A 1 71 ? -2.805 -10.157 -1.419 1.00 92.56 71 GLU A CA 1
ATOM 582 C C . GLU A 1 71 ? -3.551 -9.177 -0.510 1.00 92.56 71 GLU A C 1
ATOM 584 O O . GLU A 1 71 ? -4.510 -9.560 0.151 1.00 92.56 71 GLU A O 1
ATOM 589 N N . CYS A 1 72 ? -3.152 -7.906 -0.503 1.00 93.25 72 CYS A N 1
ATOM 590 C CA . CYS A 1 72 ? -3.565 -6.929 0.502 1.00 93.25 72 CYS A CA 1
ATOM 591 C C . CYS A 1 72 ? -4.670 -5.968 0.056 1.00 93.25 72 CYS A C 1
ATOM 593 O O . CYS A 1 72 ? -5.197 -5.247 0.896 1.00 93.25 72 CYS A O 1
ATOM 595 N N . ILE A 1 73 ? -5.029 -5.929 -1.231 1.00 91.31 73 ILE A N 1
ATOM 596 C CA . ILE A 1 73 ? -6.115 -5.079 -1.747 1.00 91.31 73 ILE A CA 1
ATOM 597 C C . ILE A 1 73 ? -7.260 -5.956 -2.262 1.00 91.31 73 ILE A C 1
ATOM 599 O O . ILE A 1 73 ? -8.370 -5.912 -1.738 1.00 91.31 73 ILE A O 1
ATOM 603 N N . SER A 1 74 ? -6.993 -6.829 -3.232 1.00 86.00 74 SER A N 1
ATOM 604 C CA . SER A 1 74 ? -8.005 -7.737 -3.784 1.00 86.00 74 SER A CA 1
ATOM 605 C C . SER A 1 74 ? -8.434 -8.815 -2.776 1.00 86.00 74 SER A C 1
ATOM 607 O O . SER A 1 74 ? -9.584 -9.251 -2.786 1.00 86.00 74 SER A O 1
ATOM 609 N N . GLY A 1 75 ? -7.534 -9.229 -1.876 1.00 80.56 75 GLY A N 1
ATOM 610 C CA . GLY A 1 75 ? -7.796 -10.223 -0.828 1.00 80.56 75 GLY A CA 1
ATOM 611 C C . GLY A 1 75 ? -8.587 -9.713 0.386 1.00 80.56 75 GLY A C 1
ATOM 612 O O . GLY A 1 75 ? -8.907 -10.501 1.278 1.00 80.56 75 GLY A O 1
ATOM 613 N N . LEU A 1 76 ? -8.946 -8.422 0.437 1.00 75.62 76 LEU A N 1
ATOM 614 C CA . LEU A 1 76 ? -9.498 -7.778 1.639 1.00 75.62 76 LEU A CA 1
ATOM 615 C C . LEU A 1 76 ? -10.812 -8.382 2.149 1.00 75.62 76 LEU A C 1
ATOM 617 O O . LEU A 1 76 ? -11.049 -8.392 3.361 1.00 75.62 76 LEU A O 1
ATOM 621 N N . LEU A 1 77 ? -11.654 -8.916 1.259 1.00 73.31 77 LEU A N 1
ATOM 622 C CA . LEU A 1 77 ? -12.981 -9.444 1.608 1.00 73.31 77 LEU A CA 1
ATOM 623 C C . LEU A 1 77 ? -12.936 -10.654 2.562 1.00 73.31 77 LEU A C 1
ATOM 625 O O . LEU A 1 77 ? -13.931 -10.926 3.229 1.00 73.31 77 LEU A O 1
ATOM 629 N N . GLY A 1 78 ? -11.799 -11.352 2.663 1.00 82.06 78 GLY A N 1
ATOM 630 C CA . GLY A 1 78 ? -11.604 -12.477 3.588 1.00 82.06 78 GLY A CA 1
ATOM 631 C C . GLY A 1 78 ? -10.830 -12.137 4.863 1.00 82.06 78 GLY A C 1
ATOM 632 O O . GLY A 1 78 ? -10.735 -12.983 5.749 1.00 82.06 78 GLY A O 1
ATOM 633 N N . MET A 1 79 ? -10.272 -10.929 4.960 1.00 90.75 79 MET A N 1
ATOM 634 C CA . MET A 1 79 ? -9.348 -10.562 6.031 1.00 90.75 79 MET A CA 1
ATOM 635 C C . MET A 1 79 ? -10.065 -9.991 7.252 1.00 90.75 79 MET A C 1
ATOM 637 O O . MET A 1 79 ? -10.937 -9.125 7.147 1.00 90.75 79 MET A O 1
ATOM 641 N N . THR A 1 80 ? -9.618 -10.418 8.426 1.00 93.88 80 THR A N 1
ATOM 642 C CA . THR A 1 80 ? -9.858 -9.747 9.702 1.00 93.88 80 THR A CA 1
ATOM 643 C C . THR A 1 80 ? -9.185 -8.374 9.726 1.00 93.88 80 THR A C 1
ATOM 645 O O . THR A 1 80 ? -8.236 -8.108 8.989 1.00 93.88 80 THR A O 1
ATOM 648 N N . ILE A 1 81 ? -9.621 -7.496 10.634 1.00 93.00 81 ILE A N 1
ATOM 649 C CA . ILE A 1 81 ? -9.000 -6.174 10.796 1.00 93.00 81 ILE A CA 1
ATOM 650 C C . ILE A 1 81 ? -7.492 -6.261 11.079 1.00 93.00 81 ILE A C 1
ATOM 652 O O . ILE A 1 81 ? -6.725 -5.485 10.523 1.00 93.00 81 ILE A O 1
ATOM 656 N N . ASN A 1 82 ? -7.050 -7.239 11.876 1.00 95.50 82 ASN A N 1
ATOM 657 C CA . ASN A 1 82 ? -5.635 -7.419 12.206 1.00 95.50 82 ASN A CA 1
ATOM 658 C C . ASN A 1 82 ? -4.806 -7.805 10.977 1.00 95.50 82 ASN A C 1
ATOM 660 O O . ASN A 1 82 ? -3.703 -7.298 10.803 1.00 95.50 82 ASN A O 1
ATOM 664 N N . GLU A 1 83 ? -5.336 -8.668 10.109 1.00 95.12 83 GLU A N 1
ATOM 665 C CA . GLU A 1 83 ? -4.669 -9.035 8.854 1.00 95.12 83 GLU A CA 1
ATOM 666 C C . GLU A 1 83 ? -4.559 -7.831 7.915 1.00 95.12 83 GLU A C 1
ATOM 668 O O . GLU A 1 83 ? -3.505 -7.616 7.322 1.00 95.12 83 GLU A O 1
ATOM 673 N N . ARG A 1 84 ? -5.591 -6.978 7.849 1.00 95.00 84 ARG A N 1
ATOM 674 C CA . ARG A 1 84 ? -5.542 -5.728 7.070 1.00 95.00 84 ARG A CA 1
ATOM 675 C C . ARG A 1 84 ? -4.498 -4.759 7.627 1.00 95.00 84 ARG A C 1
ATOM 677 O O . ARG A 1 84 ? -3.685 -4.229 6.874 1.00 95.00 84 ARG A O 1
ATOM 684 N N . LEU A 1 85 ? -4.477 -4.559 8.947 1.00 95.75 85 LEU A N 1
ATOM 685 C CA . LEU A 1 85 ? -3.478 -3.719 9.616 1.00 95.75 85 LEU A CA 1
ATOM 686 C C . LEU A 1 85 ? -2.054 -4.231 9.380 1.00 95.75 85 LEU A C 1
ATOM 688 O O . LEU A 1 85 ? -1.158 -3.421 9.159 1.00 95.75 85 LEU A O 1
ATOM 692 N N . PHE A 1 86 ? -1.856 -5.551 9.370 1.00 95.50 86 PHE A N 1
ATOM 693 C CA . PHE A 1 86 ? -0.577 -6.170 9.026 1.00 95.50 86 PHE A CA 1
ATOM 694 C C . PHE A 1 86 ? -0.195 -5.910 7.564 1.00 95.50 86 PHE A C 1
ATOM 696 O O . PHE A 1 86 ? 0.913 -5.461 7.281 1.00 95.50 86 PHE A O 1
ATOM 703 N N . CYS A 1 87 ? -1.133 -6.122 6.641 1.00 95.44 87 CYS A N 1
ATOM 704 C CA . CYS A 1 87 ? -0.948 -5.898 5.210 1.00 95.44 87 CYS A CA 1
ATOM 705 C C . CYS A 1 87 ? -0.471 -4.479 4.882 1.00 95.44 87 CYS A C 1
ATOM 707 O O . CYS A 1 87 ? 0.423 -4.298 4.054 1.00 95.44 87 CYS A O 1
ATOM 709 N N . PHE A 1 88 ? -1.043 -3.477 5.547 1.00 95.50 88 PHE A N 1
ATOM 710 C CA . PHE A 1 88 ? -0.729 -2.066 5.320 1.00 95.50 88 PHE A CA 1
ATOM 711 C C . PHE A 1 88 ? 0.281 -1.478 6.310 1.00 95.50 88 PHE A C 1
ATOM 713 O O . PHE A 1 88 ? 0.632 -0.305 6.178 1.00 95.50 88 PHE A O 1
ATOM 720 N N . ASP A 1 89 ? 0.766 -2.281 7.260 1.00 95.06 89 ASP A N 1
ATOM 721 C CA . ASP A 1 89 ? 1.713 -1.875 8.300 1.00 95.06 89 ASP A CA 1
ATOM 722 C C . ASP A 1 89 ? 1.217 -0.632 9.077 1.00 95.06 89 ASP A C 1
ATOM 724 O O . ASP A 1 89 ? 1.832 0.439 9.096 1.00 95.06 89 ASP A O 1
ATOM 728 N N . LEU A 1 90 ? 0.016 -0.781 9.657 1.00 96.00 90 LEU A N 1
ATOM 729 C CA . LEU A 1 90 ? -0.751 0.266 10.352 1.00 96.00 90 LEU A CA 1
ATOM 730 C C . LEU A 1 90 ? -1.018 -0.037 11.837 1.00 96.00 90 LEU A C 1
ATOM 732 O O . LEU A 1 90 ? -1.830 0.654 12.455 1.00 96.00 90 LEU A O 1
ATOM 736 N N . PHE A 1 91 ? -0.359 -1.036 12.433 1.00 95.50 91 PHE A N 1
ATOM 737 C CA . PHE A 1 91 ? -0.537 -1.345 13.861 1.00 95.50 91 PHE A CA 1
ATOM 738 C C . PHE A 1 91 ? -0.185 -0.158 14.760 1.00 95.50 91 PHE A C 1
ATOM 740 O O . PHE A 1 91 ? -0.988 0.214 15.611 1.00 95.50 91 PHE A O 1
ATOM 747 N N . ASP A 1 92 ? 0.936 0.516 14.499 1.00 94.81 92 ASP A N 1
ATOM 748 C CA . ASP A 1 92 ? 1.327 1.701 15.267 1.00 94.81 92 ASP A CA 1
ATOM 749 C C . ASP A 1 92 ? 0.280 2.817 15.163 1.00 94.81 92 ASP A C 1
ATOM 751 O O . ASP A 1 92 ? -0.050 3.468 16.152 1.00 94.81 92 ASP A O 1
ATOM 755 N N . ALA A 1 93 ? -0.283 3.042 13.972 1.00 94.81 93 ALA A N 1
ATOM 756 C CA . ALA A 1 93 ? -1.343 4.031 13.789 1.00 94.81 93 ALA A CA 1
ATOM 757 C C . ALA A 1 93 ? -2.610 3.640 14.569 1.00 94.81 93 ALA A C 1
ATOM 759 O O . ALA A 1 93 ? -3.241 4.489 15.201 1.00 94.81 93 ALA A O 1
ATOM 760 N N . TRP A 1 94 ? -2.963 2.354 14.556 1.00 95.94 94 TRP A N 1
ATOM 761 C CA . TRP A 1 94 ? -4.124 1.812 15.255 1.00 95.94 94 TRP A CA 1
ATOM 762 C C . TRP A 1 94 ? -4.010 1.907 16.779 1.00 95.94 94 TRP A C 1
ATOM 764 O O . TRP A 1 94 ? -4.981 2.266 17.456 1.00 95.94 94 TRP A O 1
ATOM 774 N N . ASP A 1 95 ? -2.831 1.611 17.319 1.00 95.06 95 ASP A N 1
ATOM 775 C CA . ASP A 1 95 ? -2.561 1.676 18.753 1.00 95.06 95 ASP A CA 1
ATOM 776 C C . ASP A 1 95 ? -2.506 3.127 19.243 1.00 95.06 95 ASP A C 1
ATOM 778 O O . ASP A 1 95 ? -3.066 3.448 20.295 1.00 95.06 95 ASP A O 1
ATOM 782 N N . ASN A 1 96 ? -1.937 4.030 18.438 1.00 95.75 96 ASN A N 1
ATOM 783 C CA . ASN A 1 96 ? -1.865 5.459 18.749 1.00 95.75 96 ASN A CA 1
ATOM 784 C C . ASN A 1 96 ? -3.198 6.207 18.584 1.00 95.75 96 ASN A C 1
ATOM 786 O O . ASN A 1 96 ? -3.338 7.308 19.116 1.00 95.75 96 ASN A O 1
ATOM 790 N N . ALA A 1 97 ? -4.185 5.643 17.878 1.00 95.06 97 ALA A N 1
ATOM 791 C CA . ALA A 1 97 ? -5.478 6.293 17.658 1.00 95.06 97 ALA A CA 1
ATOM 792 C C . ALA A 1 97 ? -6.218 6.622 18.969 1.00 95.06 97 ALA A C 1
ATOM 794 O O . ALA A 1 97 ? -6.967 7.595 19.016 1.00 95.06 97 ALA A O 1
ATOM 795 N N . GLY A 1 98 ? -6.019 5.828 20.030 1.00 87.56 98 GLY A N 1
ATOM 796 C CA . GLY A 1 98 ? -6.479 6.110 21.398 1.00 87.56 98 GLY A CA 1
ATOM 797 C C . GLY A 1 98 ? -7.999 6.114 21.633 1.00 87.56 98 GLY A C 1
ATOM 798 O O . GLY A 1 98 ? -8.430 5.968 22.776 1.00 87.56 98 GLY A O 1
ATOM 799 N N . THR A 1 99 ? -8.815 6.237 20.584 1.00 95.12 99 THR A N 1
ATOM 800 C CA . THR A 1 99 ? -10.283 6.243 20.634 1.00 95.12 99 THR A CA 1
ATOM 801 C C . THR A 1 99 ? -10.889 5.336 19.563 1.00 95.12 99 THR A C 1
ATOM 803 O O . THR A 1 99 ? -10.240 4.985 18.572 1.00 95.12 99 THR A O 1
ATOM 806 N N . GLU A 1 100 ? -12.154 4.949 19.749 1.00 95.25 100 GLU A N 1
ATOM 807 C CA . GLU A 1 100 ? -12.878 4.148 18.755 1.00 95.25 100 GLU A CA 1
ATOM 808 C C . GLU A 1 100 ? -13.130 4.951 17.472 1.00 95.25 100 GLU A C 1
ATOM 810 O O . GLU A 1 100 ? -13.048 4.400 16.379 1.00 95.25 100 GLU A O 1
ATOM 815 N N . GLU A 1 101 ? -13.345 6.265 17.578 1.00 95.12 101 GLU A N 1
ATOM 816 C CA . GLU A 1 101 ? -13.504 7.149 16.422 1.00 95.12 101 GLU A CA 1
ATOM 817 C C . GLU A 1 101 ? -12.227 7.191 15.572 1.00 95.12 101 GLU A C 1
ATOM 819 O O . GLU A 1 101 ? -12.301 7.094 14.347 1.00 95.12 101 GLU A O 1
ATOM 824 N N . GLY A 1 102 ? -11.047 7.270 16.199 1.00 94.94 102 GLY A N 1
ATOM 825 C CA . GLY A 1 102 ? -9.768 7.222 15.485 1.00 94.94 102 GLY A CA 1
ATOM 826 C C . GLY A 1 102 ? -9.538 5.872 14.799 1.00 94.94 102 GLY A C 1
ATOM 827 O O . GLY A 1 102 ? -9.127 5.812 13.639 1.00 94.94 102 GLY A O 1
ATOM 828 N N . ARG A 1 103 ? -9.888 4.771 15.473 1.00 95.81 103 ARG A N 1
ATOM 829 C CA . ARG A 1 103 ? -9.834 3.421 14.889 1.00 95.81 103 ARG A CA 1
ATOM 830 C C . ARG A 1 103 ? -10.827 3.236 13.746 1.00 95.81 103 ARG A C 1
ATOM 832 O O . ARG A 1 103 ? -10.506 2.546 12.782 1.00 95.81 103 ARG A O 1
ATOM 839 N N . ALA A 1 104 ? -11.999 3.864 13.809 1.00 94.75 104 ALA A N 1
ATOM 840 C CA . ALA A 1 104 ? -12.972 3.850 12.721 1.00 94.75 104 ALA A CA 1
ATOM 841 C C . ALA A 1 104 ? -12.433 4.551 11.463 1.00 94.75 104 ALA A C 1
ATOM 843 O O . ALA A 1 104 ? -12.649 4.056 10.360 1.00 94.75 104 ALA A O 1
ATOM 844 N N . VAL A 1 105 ? -11.668 5.641 11.608 1.00 94.31 105 VAL A N 1
ATOM 845 C CA . VAL A 1 105 ? -10.988 6.296 10.473 1.00 94.31 105 VAL A CA 1
ATOM 846 C C . VAL A 1 105 ? -9.984 5.351 9.810 1.00 94.31 105 VAL A C 1
ATOM 848 O O . VAL A 1 105 ? -9.998 5.202 8.590 1.00 94.31 105 VAL A O 1
ATOM 851 N N . ILE A 1 106 ? -9.148 4.670 10.600 1.00 95.44 106 ILE A N 1
ATOM 852 C CA . ILE A 1 106 ? -8.163 3.709 10.074 1.00 95.44 106 ILE A CA 1
ATOM 853 C C . ILE A 1 106 ? -8.862 2.518 9.417 1.00 95.44 106 ILE A C 1
ATOM 855 O O . ILE A 1 106 ? -8.442 2.077 8.353 1.00 95.44 106 ILE A O 1
ATOM 859 N N . ARG A 1 107 ? -9.953 2.027 10.010 1.00 93.69 107 ARG A N 1
ATOM 860 C CA . ARG A 1 107 ? -10.772 0.952 9.441 1.00 93.69 107 ARG A CA 1
ATOM 861 C C . ARG A 1 107 ? -11.321 1.346 8.072 1.00 93.69 107 ARG A C 1
ATOM 863 O O . ARG A 1 107 ? -11.067 0.647 7.105 1.00 93.69 107 ARG A O 1
ATOM 870 N N . ASN A 1 108 ? -11.941 2.520 7.965 1.00 92.94 108 ASN A N 1
ATOM 871 C CA . ASN A 1 108 ? -12.451 3.032 6.691 1.00 92.94 108 ASN A CA 1
ATOM 872 C C . ASN A 1 108 ? -11.341 3.217 5.642 1.00 92.94 108 ASN A C 1
ATOM 874 O O . ASN A 1 108 ? -11.586 3.024 4.457 1.00 92.94 108 ASN A O 1
ATOM 878 N N . LYS A 1 109 ? -10.116 3.569 6.058 1.00 93.69 109 LYS A N 1
ATOM 879 C CA . LYS A 1 109 ? -8.956 3.687 5.160 1.00 93.69 109 LYS A CA 1
ATOM 880 C C . LYS A 1 109 ? -8.592 2.354 4.496 1.00 93.69 109 LYS A C 1
ATOM 882 O O . LYS A 1 109 ? -8.164 2.359 3.345 1.00 93.69 109 LYS A O 1
ATOM 887 N N . ILE A 1 110 ? -8.725 1.238 5.212 1.00 92.75 110 ILE A N 1
ATOM 888 C CA . ILE A 1 110 ? -8.314 -0.104 4.755 1.00 92.75 110 ILE A CA 1
ATOM 889 C C . ILE A 1 110 ? -9.485 -1.030 4.429 1.00 92.75 110 ILE A C 1
ATOM 891 O O . ILE A 1 110 ? -9.281 -2.212 4.149 1.00 92.75 110 ILE A O 1
ATOM 895 N N . ASP A 1 111 ? -10.699 -0.494 4.448 1.00 86.56 111 ASP A N 1
ATOM 896 C CA . ASP A 1 111 ? -11.887 -1.174 3.970 1.00 86.56 111 ASP A CA 1
ATOM 897 C C . ASP A 1 111 ? -12.055 -0.910 2.471 1.00 86.56 111 ASP A C 1
ATOM 899 O O . ASP A 1 111 ? -11.839 0.196 1.973 1.00 86.56 111 ASP A O 1
ATOM 903 N N . PHE A 1 112 ? -12.426 -1.962 1.747 1.00 64.88 112 PHE A N 1
ATOM 904 C CA . PHE A 1 112 ? -12.789 -1.898 0.337 1.00 64.88 112 PHE A CA 1
ATOM 905 C C . PHE A 1 112 ? -14.318 -1.929 0.276 1.00 64.88 112 PHE A C 1
ATOM 907 O O . PHE A 1 112 ? -14.922 -2.955 0.602 1.00 64.88 112 PHE A O 1
ATOM 914 N N . GLY A 1 113 ?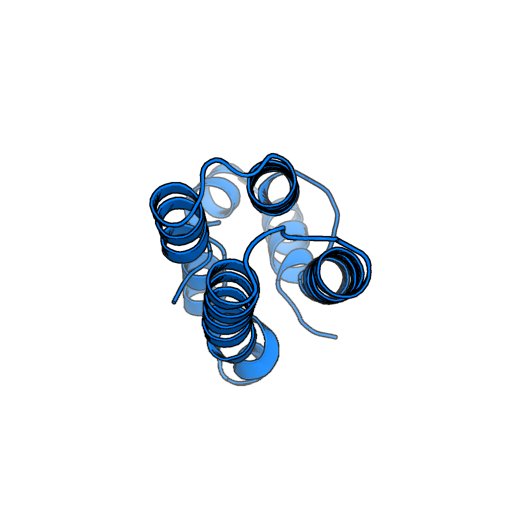 -14.928 -0.782 -0.022 1.00 55.69 113 GLY A N 1
ATOM 915 C CA . GLY A 1 113 ? -16.379 -0.595 -0.118 1.00 55.69 113 GLY A CA 1
ATOM 916 C C . GLY A 1 113 ? -16.828 -0.451 -1.558 1.00 55.69 113 GLY A C 1
ATOM 917 O O . GLY A 1 113 ? -16.197 0.357 -2.270 1.00 55.69 113 GLY A O 1
#

Radius of gyration: 14.35 Å; chains: 1; bounding box: 34×23×41 Å